Protein AF-A0A7V8A9I6-F1 (afdb_monomer_lite)

Sequence (61 aa):
MKITDVKITGFKSFVDSVTLPIESGLTGIVGPNGCGKSNVLEALRWVMGATSAKALRGGEM

pLDDT: mean 87.06, std 12.37, range [42.06, 96.94]

Radius of gyration: 12.29 Å; chains: 1; bounding box: 30×23×32 Å

Foldseek 3Di:
DDDQKDWDDPQDLRPDIDIDGDDPDDDDQDDDPPNCSVSSVLSVCVVVPNPDCVSNVVPDD

Structure (mmCIF, N/CA/C/O backbone):
data_AF-A0A7V8A9I6-F1
#
_entry.id   AF-A0A7V8A9I6-F1
#
loop_
_atom_site.group_PDB
_atom_site.id
_atom_site.type_symbol
_atom_site.label_atom_id
_atom_site.label_alt_id
_atom_site.label_comp_id
_atom_site.label_asym_id
_atom_site.label_entity_id
_atom_site.label_seq_id
_atom_site.pdbx_PDB_ins_code
_atom_site.Cartn_x
_atom_site.Cartn_y
_atom_site.Cartn_z
_atom_site.occupancy
_atom_site.B_iso_or_equiv
_atom_site.auth_seq_id
_atom_site.auth_comp_id
_atom_site.auth_asym_id
_atom_site.auth_atom_id
_atom_site.pdbx_PDB_model_num
ATOM 1 N N . MET A 1 1 ? -16.241 7.368 5.224 1.00 70.38 1 MET A N 1
ATOM 2 C CA . MET A 1 1 ? -15.674 6.172 4.562 1.00 70.38 1 MET A CA 1
ATOM 3 C C . MET A 1 1 ? -14.418 5.778 5.327 1.00 70.38 1 MET A C 1
ATOM 5 O O . MET A 1 1 ? -13.574 6.642 5.522 1.00 70.38 1 MET A O 1
ATOM 9 N N . LYS A 1 2 ? -14.332 4.546 5.844 1.00 83.31 2 LYS A N 1
ATOM 10 C CA . LYS A 1 2 ? -13.173 4.043 6.603 1.00 83.31 2 LYS A CA 1
ATOM 11 C C . LYS A 1 2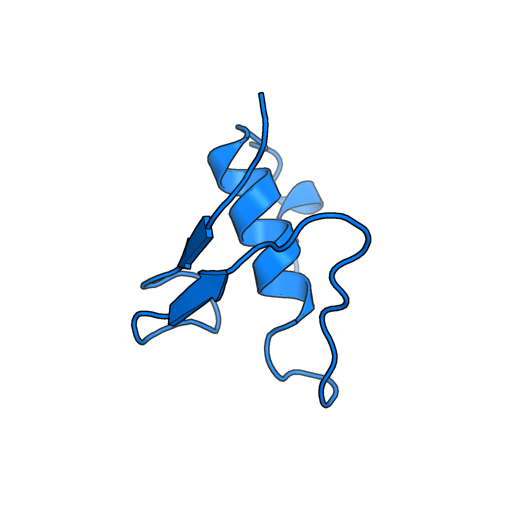 ? -12.601 2.843 5.852 1.00 83.31 2 LYS A C 1
ATOM 13 O O . LYS A 1 2 ? -13.366 1.956 5.490 1.00 83.31 2 LYS A O 1
ATOM 18 N N . ILE A 1 3 ? -11.294 2.841 5.604 1.00 86.25 3 ILE A N 1
ATOM 19 C CA . ILE A 1 3 ? -10.592 1.675 5.057 1.00 86.25 3 ILE A CA 1
ATOM 20 C C . ILE A 1 3 ? -10.353 0.718 6.226 1.00 86.25 3 ILE A C 1
ATOM 22 O O . ILE A 1 3 ? -9.790 1.139 7.235 1.00 86.25 3 ILE A O 1
ATOM 26 N N . THR A 1 4 ? -10.823 -0.523 6.113 1.00 91.62 4 THR A N 1
ATOM 27 C CA . THR A 1 4 ? -10.617 -1.573 7.128 1.00 91.62 4 THR A CA 1
ATOM 28 C C . THR A 1 4 ? -9.579 -2.591 6.690 1.00 91.62 4 THR A C 1
ATOM 30 O O . THR A 1 4 ? -8.852 -3.108 7.525 1.00 91.62 4 THR A O 1
ATOM 33 N N . ASP A 1 5 ? -9.470 -2.837 5.385 1.00 93.19 5 ASP A N 1
ATOM 34 C CA . ASP A 1 5 ? -8.604 -3.867 4.827 1.00 93.19 5 ASP A CA 1
ATOM 35 C C . ASP A 1 5 ? -8.079 -3.428 3.462 1.00 93.1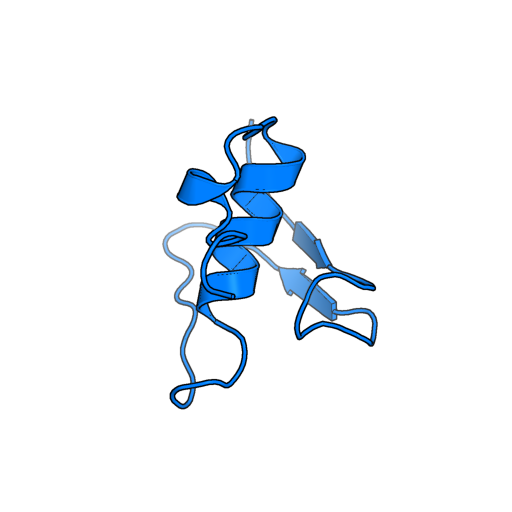9 5 ASP A C 1
ATOM 37 O O . ASP A 1 5 ? -8.803 -2.839 2.654 1.00 93.19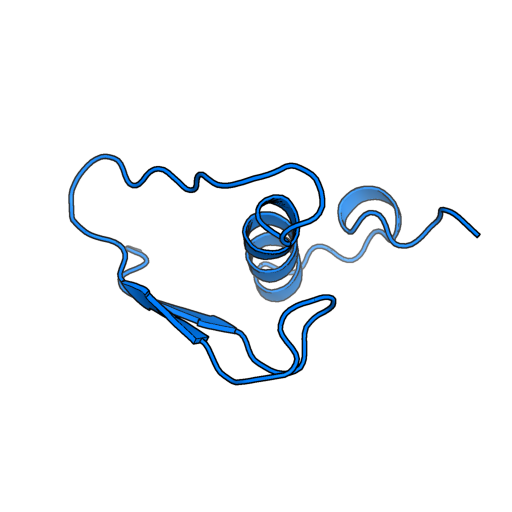 5 ASP A O 1
ATOM 41 N N . VAL A 1 6 ? -6.818 -3.752 3.189 1.00 93.31 6 VAL A N 1
ATOM 42 C CA . VAL A 1 6 ? -6.185 -3.561 1.883 1.00 93.31 6 VAL A CA 1
ATOM 43 C C . VAL A 1 6 ? -5.719 -4.919 1.381 1.00 93.31 6 VAL A C 1
ATOM 45 O O . VAL A 1 6 ? -4.754 -5.482 1.894 1.00 93.31 6 VAL A O 1
ATOM 48 N N . LYS A 1 7 ? -6.401 -5.451 0.366 1.00 96.00 7 LYS A N 1
ATOM 49 C CA . LYS A 1 7 ? -5.983 -6.678 -0.316 1.00 96.00 7 LYS A CA 1
ATOM 50 C C . LYS A 1 7 ? -5.205 -6.328 -1.579 1.00 96.00 7 LYS A C 1
ATOM 52 O O . LYS A 1 7 ? -5.702 -5.589 -2.426 1.00 96.00 7 LYS A O 1
ATOM 57 N N . ILE A 1 8 ? -3.999 -6.870 -1.703 1.00 96.44 8 ILE A N 1
ATOM 58 C CA . ILE A 1 8 ? -3.094 -6.637 -2.830 1.00 96.44 8 ILE A CA 1
ATOM 59 C C . ILE A 1 8 ? -2.724 -7.988 -3.435 1.00 96.44 8 ILE A C 1
ATOM 61 O O . ILE A 1 8 ? -2.407 -8.936 -2.719 1.00 96.44 8 ILE A O 1
ATOM 65 N N . THR A 1 9 ? -2.804 -8.109 -4.757 1.00 96.75 9 THR A N 1
ATOM 66 C CA . THR A 1 9 ? -2.436 -9.329 -5.491 1.00 96.75 9 THR A CA 1
ATOM 67 C C . THR A 1 9 ? -2.014 -8.944 -6.902 1.00 96.75 9 THR A C 1
ATOM 69 O O . THR A 1 9 ? -2.673 -8.111 -7.524 1.00 96.75 9 THR A O 1
ATOM 72 N N . GLY A 1 10 ? -0.921 -9.519 -7.404 1.00 95.06 10 GLY A N 1
ATOM 73 C CA . GLY A 1 10 ? -0.405 -9.243 -8.747 1.00 95.06 10 GLY A CA 1
ATOM 74 C C . GLY A 1 10 ? 0.042 -7.793 -8.982 1.00 95.06 10 GLY A C 1
ATOM 75 O O . GLY A 1 10 ? 0.082 -7.352 -10.129 1.00 95.06 10 GLY A O 1
ATOM 76 N N . PHE A 1 11 ? 0.357 -7.027 -7.930 1.00 94.62 11 PHE A N 1
ATOM 77 C CA . PHE A 1 11 ? 0.730 -5.612 -8.045 1.00 94.62 11 PHE A CA 1
ATOM 78 C C . PHE A 1 11 ? 2.200 -5.390 -7.681 1.00 94.62 11 PHE A C 1
ATOM 80 O O . PHE A 1 11 ? 2.584 -5.441 -6.510 1.00 94.62 11 PHE A O 1
ATOM 87 N N . LYS A 1 12 ? 3.029 -5.082 -8.686 1.00 93.00 12 LYS A N 1
ATOM 88 C CA . LYS A 1 12 ? 4.478 -4.860 -8.534 1.00 93.00 12 LYS A CA 1
ATOM 89 C C . LYS A 1 12 ? 5.149 -6.007 -7.764 1.00 93.00 12 LYS A C 1
ATOM 91 O O . LYS A 1 12 ? 5.167 -7.131 -8.243 1.00 93.00 12 LYS A O 1
ATOM 96 N N . SER A 1 13 ? 5.694 -5.731 -6.578 1.00 94.12 13 SER A N 1
ATOM 97 C CA . SER A 1 13 ? 6.367 -6.729 -5.738 1.00 94.12 13 SER A CA 1
ATOM 98 C C . SER A 1 13 ? 5.416 -7.711 -5.042 1.00 94.12 13 SER A C 1
ATOM 100 O O . SER A 1 13 ? 5.889 -8.672 -4.447 1.00 94.12 13 SER A O 1
ATOM 102 N N . PHE A 1 14 ? 4.100 -7.477 -5.065 1.00 94.94 14 PHE A N 1
ATOM 103 C CA . PHE A 1 14 ? 3.098 -8.358 -4.462 1.00 94.94 14 PHE A CA 1
ATOM 104 C C . PHE A 1 14 ? 2.613 -9.387 -5.485 1.00 94.94 14 PHE A C 1
ATOM 106 O O . PHE A 1 14 ? 1.531 -9.234 -6.051 1.00 94.94 14 PHE A O 1
ATOM 113 N N . VAL A 1 15 ? 3.441 -10.398 -5.760 1.00 95.44 15 VAL A N 1
ATOM 114 C CA . VAL A 1 15 ? 3.084 -11.511 -6.659 1.00 95.44 15 VAL A CA 1
ATOM 115 C C . VAL A 1 15 ? 1.963 -12.339 -6.031 1.00 95.44 15 VAL A C 1
ATOM 117 O O . VAL A 1 15 ? 0.898 -12.493 -6.628 1.00 95.44 15 VAL A O 1
ATOM 120 N N . ASP A 1 16 ? 2.177 -12.776 -4.791 1.00 95.12 16 ASP A N 1
ATOM 121 C CA . ASP A 1 16 ? 1.186 -13.500 -4.003 1.00 95.12 16 ASP A CA 1
ATOM 122 C C . ASP A 1 16 ? 0.167 -12.557 -3.352 1.00 95.12 16 ASP A C 1
ATOM 124 O O . ASP A 1 16 ? 0.407 -11.363 -3.147 1.00 95.12 16 ASP A O 1
ATOM 128 N N . SER A 1 17 ? -0.998 -13.108 -3.009 1.00 95.88 17 SER A N 1
ATOM 129 C CA . SER A 1 17 ? -2.052 -12.359 -2.327 1.00 95.88 17 SER A CA 1
ATOM 130 C C . SER A 1 17 ? -1.647 -12.018 -0.895 1.00 95.88 17 SER A C 1
ATOM 132 O O . SER A 1 17 ? -1.356 -12.906 -0.097 1.00 95.88 17 SER A O 1
ATOM 134 N N . VAL A 1 18 ? -1.758 -10.740 -0.536 1.00 95.25 18 VAL A N 1
ATOM 135 C CA . VAL A 1 18 ? -1.560 -10.236 0.828 1.00 95.25 18 VAL A CA 1
ATOM 136 C C . VAL A 1 18 ? -2.772 -9.408 1.246 1.00 95.25 18 VAL A C 1
ATOM 138 O O . VAL A 1 18 ? -3.251 -8.571 0.481 1.00 95.25 18 VAL A O 1
ATOM 141 N N . THR A 1 19 ? -3.252 -9.624 2.470 1.00 95.44 19 THR A N 1
ATOM 142 C CA . THR A 1 19 ? -4.285 -8.794 3.106 1.00 95.44 19 THR A CA 1
ATOM 143 C C . THR A 1 19 ? -3.654 -8.032 4.262 1.00 95.44 19 THR A C 1
ATOM 145 O O . THR A 1 19 ? -3.077 -8.640 5.162 1.00 95.44 19 THR A O 1
ATOM 148 N N . LEU A 1 20 ? -3.757 -6.706 4.229 1.00 93.12 20 LEU A N 1
ATOM 149 C CA . LEU A 1 20 ? -3.267 -5.806 5.266 1.00 93.12 20 LEU A CA 1
ATOM 150 C C . LEU A 1 20 ? -4.470 -5.249 6.044 1.00 93.12 20 LEU A C 1
ATOM 152 O O . LEU A 1 20 ? -5.203 -4.426 5.484 1.00 93.12 20 LEU A O 1
ATOM 156 N N . PRO A 1 21 ? -4.698 -5.676 7.298 1.00 92.56 21 PRO A N 1
ATOM 157 C CA . PRO A 1 21 ? -5.721 -5.069 8.138 1.00 92.56 21 PRO A CA 1
ATOM 158 C C . PRO A 1 21 ? -5.317 -3.635 8.514 1.00 92.56 21 PRO A C 1
ATOM 160 O O . PRO A 1 21 ? -4.151 -3.354 8.797 1.00 92.56 21 PRO A O 1
ATOM 163 N N . ILE A 1 22 ? -6.287 -2.723 8.509 1.00 92.06 22 ILE A N 1
ATOM 164 C CA . ILE A 1 22 ? -6.147 -1.329 8.940 1.00 92.06 22 ILE A CA 1
ATOM 165 C C . ILE A 1 22 ? -6.957 -1.155 10.224 1.00 92.06 22 ILE A C 1
ATOM 167 O O . ILE A 1 22 ? -8.189 -1.056 10.217 1.00 92.06 22 ILE A O 1
ATOM 171 N N . GLU A 1 23 ? -6.248 -1.107 11.345 1.00 89.81 23 GLU A N 1
ATOM 172 C CA . GLU A 1 23 ? -6.858 -0.920 12.657 1.00 89.81 23 GLU A CA 1
ATOM 173 C C . GLU A 1 23 ? -7.248 0.545 12.903 1.00 89.81 23 GLU A C 1
ATOM 175 O O . GLU A 1 23 ? -6.848 1.474 12.196 1.00 89.81 23 GLU A O 1
ATOM 180 N N . SER A 1 24 ? -8.078 0.783 13.921 1.00 90.44 24 SER A N 1
ATOM 181 C CA . SER A 1 24 ? -8.380 2.147 14.357 1.00 90.44 24 SER A CA 1
ATOM 182 C C . SER A 1 24 ? -7.131 2.851 14.882 1.00 90.44 24 SER A C 1
ATOM 184 O O . SER A 1 24 ? -6.419 2.303 15.716 1.00 90.44 24 SER A O 1
ATOM 186 N N . GLY A 1 25 ? -6.932 4.103 14.473 1.00 90.19 25 GLY A N 1
ATOM 187 C CA . GLY A 1 25 ? -5.793 4.910 14.900 1.00 90.19 25 GLY A CA 1
ATOM 188 C C . GLY A 1 25 ? -4.752 5.028 13.793 1.00 90.19 25 GLY A C 1
ATOM 189 O O . GLY A 1 25 ? -5.096 5.372 12.662 1.00 90.19 25 GLY A O 1
ATOM 190 N N . LEU A 1 26 ? -3.485 4.785 14.132 1.00 91.06 26 LEU A N 1
ATOM 191 C CA . LEU A 1 26 ? -2.343 4.945 13.233 1.00 91.06 26 LEU A CA 1
ATOM 192 C C . LEU A 1 26 ? -1.743 3.579 12.878 1.00 91.06 26 LEU A C 1
ATOM 194 O O . LEU A 1 26 ? -1.211 2.895 13.745 1.00 91.06 26 LEU A O 1
ATOM 198 N N . THR A 1 27 ? -1.778 3.212 11.595 1.00 91.44 27 THR A N 1
ATOM 199 C CA . THR A 1 27 ? -1.109 2.009 11.072 1.00 91.44 27 THR A CA 1
ATOM 200 C C . THR A 1 27 ? 0.199 2.400 10.382 1.00 91.44 27 THR A C 1
ATOM 202 O O . THR A 1 27 ? 0.196 3.211 9.455 1.00 91.44 27 THR A O 1
ATOM 205 N N . GLY A 1 28 ? 1.322 1.832 10.827 1.00 93.56 28 GLY A N 1
ATOM 206 C CA . GLY A 1 28 ? 2.644 2.044 10.229 1.00 93.56 28 GLY A CA 1
ATOM 207 C C . GLY A 1 28 ? 3.072 0.874 9.342 1.00 93.56 28 GLY A C 1
ATOM 208 O O . GLY A 1 28 ? 2.937 -0.279 9.733 1.00 93.56 28 GLY A O 1
ATOM 209 N N . ILE A 1 29 ? 3.634 1.164 8.164 1.00 93.12 29 ILE A N 1
ATOM 210 C CA . ILE A 1 29 ? 4.192 0.153 7.248 1.00 93.12 29 ILE A CA 1
ATOM 211 C C . ILE A 1 29 ? 5.720 0.257 7.276 1.00 93.12 29 ILE A C 1
ATOM 213 O O . ILE A 1 29 ? 6.285 1.268 6.853 1.00 93.12 29 ILE A O 1
ATOM 217 N N . VAL A 1 30 ? 6.396 -0.791 7.753 1.00 95.19 30 VAL A N 1
ATOM 218 C CA . VAL A 1 30 ? 7.855 -0.821 7.967 1.00 95.19 30 VAL A CA 1
ATOM 219 C C . VAL A 1 30 ? 8.506 -2.061 7.346 1.00 95.19 30 VAL A C 1
ATOM 221 O O . VAL A 1 30 ? 7.824 -2.992 6.929 1.00 95.19 30 VAL A O 1
ATOM 224 N N . GLY A 1 31 ? 9.837 -2.055 7.236 1.00 95.00 31 GLY A N 1
ATOM 225 C CA . GLY A 1 31 ? 10.621 -3.134 6.622 1.00 95.00 31 GLY A CA 1
ATOM 226 C C . GLY A 1 31 ? 11.855 -2.642 5.844 1.00 95.00 31 GLY A C 1
ATOM 227 O O . GLY A 1 31 ? 12.024 -1.431 5.657 1.00 95.00 31 GLY A O 1
ATOM 228 N N . PRO A 1 32 ? 12.718 -3.550 5.354 1.00 96.94 32 PRO A N 1
ATOM 229 C CA . PRO A 1 32 ? 13.957 -3.211 4.644 1.00 96.94 32 PRO A CA 1
ATOM 230 C C . PRO A 1 32 ? 13.746 -2.412 3.350 1.00 96.94 32 PRO A C 1
ATOM 232 O O . PRO A 1 32 ? 12.669 -2.422 2.748 1.00 96.94 32 PRO A O 1
ATOM 235 N N . ASN A 1 33 ? 14.769 -1.694 2.885 1.00 95.38 33 ASN A N 1
ATOM 236 C CA . ASN A 1 33 ? 14.702 -1.013 1.587 1.00 95.38 33 ASN A CA 1
ATOM 237 C C . ASN A 1 33 ? 14.515 -2.029 0.451 1.00 95.38 33 ASN A C 1
ATOM 239 O O . ASN A 1 33 ? 15.067 -3.121 0.493 1.00 95.38 33 ASN A O 1
ATOM 243 N N . GLY A 1 34 ? 13.679 -1.686 -0.532 1.00 92.25 34 GLY A N 1
ATOM 244 C CA . GLY A 1 34 ? 13.350 -2.577 -1.649 1.00 92.25 34 GLY A CA 1
ATOM 245 C C . GLY A 1 34 ? 12.284 -3.647 -1.369 1.00 92.25 34 GLY A C 1
ATOM 246 O O . GLY A 1 34 ? 11.792 -4.235 -2.322 1.00 92.25 34 GLY A O 1
ATOM 247 N N . CYS A 1 35 ? 11.828 -3.858 -0.125 1.00 92.62 35 CYS A N 1
ATOM 248 C CA . CYS A 1 35 ? 10.864 -4.933 0.182 1.00 92.62 35 CYS A CA 1
ATOM 249 C C . CYS A 1 35 ? 9.405 -4.674 -0.254 1.00 92.62 35 CYS A C 1
ATOM 251 O O . CYS A 1 35 ? 8.527 -5.477 0.040 1.00 92.62 35 CYS A O 1
ATOM 253 N N . GLY A 1 36 ? 9.117 -3.550 -0.922 1.00 93.06 36 GLY A N 1
ATOM 254 C CA . GLY A 1 36 ? 7.774 -3.256 -1.441 1.00 93.06 36 GLY A CA 1
ATOM 255 C C . GLY A 1 36 ? 6.880 -2.366 -0.569 1.00 93.06 36 GLY A C 1
ATOM 256 O O . GLY A 1 36 ? 5.731 -2.140 -0.934 1.00 93.06 36 GLY A O 1
ATOM 257 N N . LYS A 1 37 ? 7.382 -1.776 0.527 1.00 95.31 37 LYS A N 1
ATOM 258 C CA . LYS A 1 37 ? 6.597 -0.855 1.390 1.00 95.31 37 LYS A CA 1
ATOM 259 C C . LYS A 1 37 ? 5.879 0.251 0.608 1.00 95.31 37 LYS A C 1
ATOM 261 O O . LYS A 1 37 ? 4.685 0.465 0.777 1.00 95.31 37 LYS A O 1
ATOM 266 N N . SER A 1 38 ? 6.605 0.945 -0.273 1.00 94.69 38 SER A N 1
ATOM 267 C CA . SER A 1 38 ? 6.046 2.031 -1.090 1.00 94.69 38 SER A CA 1
ATOM 268 C C . SER A 1 38 ? 5.018 1.535 -2.109 1.00 94.69 38 SER A C 1
ATOM 270 O O . SER A 1 38 ? 4.124 2.294 -2.472 1.00 94.69 38 SER A O 1
ATOM 272 N N . ASN A 1 39 ? 5.086 0.261 -2.512 1.00 94.44 39 ASN A N 1
ATOM 273 C CA . ASN A 1 39 ? 4.123 -0.328 -3.440 1.00 94.44 39 ASN A CA 1
ATOM 274 C C . ASN A 1 39 ? 2.734 -0.469 -2.796 1.00 94.44 39 ASN A C 1
ATOM 276 O O . ASN A 1 39 ? 1.744 -0.427 -3.516 1.00 94.44 39 ASN A O 1
ATOM 280 N N . VAL A 1 40 ? 2.631 -0.554 -1.459 1.00 93.94 40 VAL A N 1
ATOM 281 C CA . VAL A 1 40 ? 1.331 -0.500 -0.759 1.00 93.94 40 VAL A CA 1
ATOM 282 C C . VAL A 1 40 ? 0.650 0.848 -1.000 1.00 93.94 40 VAL A C 1
ATOM 284 O O . VAL A 1 40 ? -0.518 0.905 -1.379 1.00 93.94 40 VAL A O 1
ATOM 287 N N . LEU A 1 41 ? 1.395 1.945 -0.837 1.00 91.31 41 LEU A N 1
ATOM 288 C CA . LEU A 1 41 ? 0.883 3.293 -1.083 1.00 91.31 41 LEU A CA 1
ATOM 289 C C . LEU A 1 41 ? 0.520 3.503 -2.561 1.00 91.31 41 LEU A C 1
ATOM 291 O O . LEU A 1 41 ? -0.470 4.162 -2.870 1.00 91.31 41 LEU A O 1
ATOM 295 N N . GLU A 1 42 ? 1.306 2.950 -3.480 1.00 92.19 42 GLU A N 1
ATOM 296 C CA . GLU A 1 42 ? 1.027 3.028 -4.916 1.00 92.19 42 GLU A CA 1
ATOM 297 C C . GLU A 1 42 ? -0.207 2.214 -5.319 1.00 92.19 42 GLU A C 1
ATOM 299 O O . GLU A 1 42 ? -0.997 2.707 -6.119 1.00 92.19 42 GLU A O 1
ATOM 304 N N . ALA A 1 43 ? -0.425 1.033 -4.731 1.00 92.81 43 ALA A N 1
ATOM 305 C CA . ALA A 1 43 ? -1.640 0.243 -4.941 1.00 92.81 43 ALA A CA 1
ATOM 306 C C . ALA A 1 43 ? -2.890 1.014 -4.485 1.00 92.81 43 ALA A C 1
ATOM 308 O O . ALA A 1 43 ? -3.887 1.072 -5.207 1.00 92.81 43 ALA A O 1
ATOM 309 N N . LEU A 1 44 ? -2.810 1.673 -3.322 1.00 91.00 44 LEU A N 1
ATOM 310 C CA . LEU A 1 44 ? -3.876 2.544 -2.820 1.00 91.00 44 LEU A CA 1
ATOM 311 C C . LEU A 1 44 ? -4.144 3.720 -3.765 1.00 91.00 44 LEU A C 1
ATOM 313 O O . LEU A 1 44 ? -5.290 3.993 -4.108 1.00 91.00 44 LEU A O 1
ATOM 317 N N . ARG A 1 45 ? -3.097 4.403 -4.239 1.00 90.19 45 ARG A N 1
ATOM 318 C CA . ARG A 1 45 ? -3.249 5.498 -5.211 1.00 90.19 45 ARG A CA 1
ATOM 319 C C . ARG A 1 45 ? -3.873 5.017 -6.518 1.00 90.19 45 ARG A C 1
ATOM 321 O O . ARG A 1 45 ? -4.753 5.692 -7.043 1.00 90.19 45 ARG A O 1
ATOM 328 N N . TRP A 1 46 ? -3.437 3.863 -7.018 1.00 90.69 46 TRP A N 1
ATOM 329 C CA . TRP A 1 46 ? -3.953 3.258 -8.243 1.00 90.69 46 TRP A CA 1
ATOM 330 C C . TRP A 1 46 ? -5.458 2.997 -8.156 1.00 90.69 46 TRP A C 1
ATOM 332 O O . TRP A 1 46 ? -6.207 3.480 -9.002 1.00 90.69 46 TRP A O 1
ATOM 342 N N . VAL A 1 47 ? -5.922 2.317 -7.100 1.00 90.62 47 VAL A N 1
ATOM 343 C CA . VAL A 1 47 ? -7.356 2.014 -6.933 1.00 90.62 47 VAL A CA 1
ATOM 344 C C . VAL A 1 47 ? -8.199 3.266 -6.668 1.00 90.62 47 VAL A C 1
ATOM 346 O O . VAL A 1 47 ? -9.369 3.310 -7.033 1.00 90.62 47 VAL A O 1
ATOM 349 N N . MET A 1 48 ? -7.604 4.316 -6.096 1.00 88.75 48 MET A N 1
ATOM 350 C CA . MET A 1 48 ? -8.245 5.626 -5.936 1.00 88.75 48 MET A CA 1
ATOM 351 C C . MET A 1 48 ? -8.265 6.464 -7.230 1.00 88.75 48 MET A C 1
ATOM 353 O O . MET A 1 48 ? -8.708 7.611 -7.199 1.00 88.75 48 MET A O 1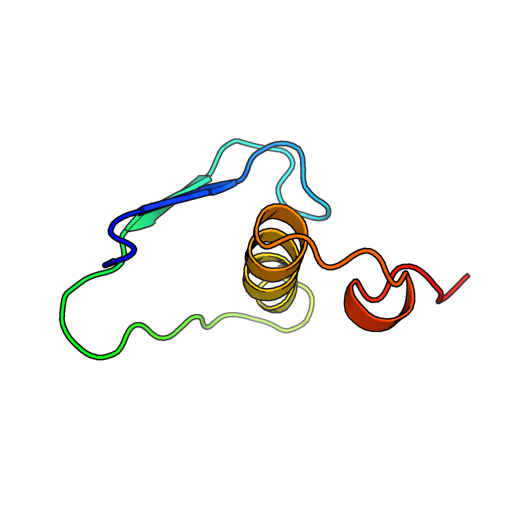
ATOM 357 N N . GLY A 1 49 ? -7.810 5.916 -8.363 1.00 86.94 49 GLY A N 1
ATOM 358 C CA . GLY A 1 49 ? -7.901 6.555 -9.678 1.00 86.94 49 GLY A CA 1
ATOM 359 C C . GLY A 1 49 ? -6.691 7.406 -10.065 1.00 86.94 49 GLY A C 1
ATOM 360 O O . GLY A 1 49 ? -6.800 8.249 -10.954 1.00 86.94 49 GLY A O 1
ATOM 361 N N . ALA A 1 50 ? -5.529 7.221 -9.431 1.00 83.19 50 ALA A N 1
ATOM 362 C CA . ALA A 1 50 ? -4.306 7.873 -9.893 1.00 83.19 50 ALA A CA 1
ATOM 363 C C . ALA A 1 50 ? -3.895 7.319 -11.269 1.00 83.19 50 ALA A C 1
ATOM 365 O O . ALA A 1 50 ? -3.448 6.181 -11.378 1.00 83.19 50 ALA A O 1
ATOM 366 N N . THR A 1 51 ? -4.016 8.142 -12.312 1.00 70.38 51 THR A N 1
ATOM 367 C CA . THR A 1 51 ? -3.739 7.759 -13.710 1.00 70.38 51 THR A CA 1
ATOM 368 C C . THR A 1 51 ? -2.367 8.193 -14.220 1.00 70.38 51 THR A C 1
ATOM 370 O O . THR A 1 51 ? -1.938 7.749 -15.282 1.00 70.38 51 THR A O 1
ATOM 373 N N . SER A 1 52 ? -1.646 9.059 -13.497 1.00 72.94 52 SER A N 1
ATOM 374 C CA . SER A 1 52 ? -0.340 9.530 -13.966 1.00 72.94 52 SER A CA 1
ATOM 375 C C . SER A 1 52 ? 0.759 8.504 -13.674 1.00 72.94 52 SER A C 1
ATOM 377 O O . SER A 1 52 ? 0.953 8.076 -12.533 1.00 72.94 52 SER A O 1
ATOM 379 N N . ALA A 1 53 ? 1.537 8.150 -14.702 1.00 66.50 53 ALA A N 1
ATOM 380 C CA . ALA A 1 53 ? 2.680 7.243 -14.571 1.00 66.50 53 ALA A CA 1
ATOM 381 C C . ALA A 1 53 ? 3.695 7.747 -13.528 1.00 66.50 53 ALA A C 1
ATOM 383 O O . ALA A 1 53 ? 4.249 6.961 -12.765 1.00 66.50 53 ALA A O 1
ATOM 384 N N . LYS A 1 54 ? 3.869 9.071 -13.403 1.00 70.38 54 LYS A N 1
ATOM 385 C CA . LYS A 1 54 ? 4.711 9.693 -12.368 1.00 70.38 54 LYS A CA 1
ATOM 386 C C . LYS A 1 54 ? 4.181 9.441 -10.950 1.00 70.38 54 LYS A C 1
ATOM 388 O O . LYS A 1 54 ? 4.969 9.158 -10.051 1.00 70.38 54 LYS A O 1
ATOM 393 N N . ALA A 1 55 ? 2.863 9.506 -10.738 1.00 66.88 55 ALA A N 1
ATOM 394 C CA . ALA A 1 55 ? 2.242 9.257 -9.431 1.00 66.88 55 ALA A CA 1
ATOM 395 C C . ALA A 1 55 ? 2.359 7.791 -8.983 1.00 66.88 55 ALA A C 1
ATOM 397 O O . ALA A 1 55 ? 2.385 7.516 -7.780 1.00 66.88 55 ALA A O 1
ATOM 398 N N . LEU A 1 56 ? 2.469 6.880 -9.951 1.00 71.38 56 LEU A N 1
ATOM 399 C CA . LEU A 1 56 ? 2.648 5.440 -9.760 1.00 71.38 56 LEU A CA 1
ATOM 400 C C . LEU A 1 56 ? 4.112 5.003 -9.853 1.00 71.38 56 LEU A C 1
ATOM 402 O O . LEU A 1 56 ? 4.383 3.803 -9.842 1.00 71.38 56 LEU A O 1
ATOM 406 N N . ARG A 1 57 ? 5.050 5.952 -9.991 1.00 70.25 57 ARG A N 1
ATOM 407 C CA . ARG A 1 57 ? 6.481 5.681 -10.213 1.00 70.25 57 ARG A CA 1
ATOM 408 C C . ARG A 1 57 ? 6.721 4.680 -11.358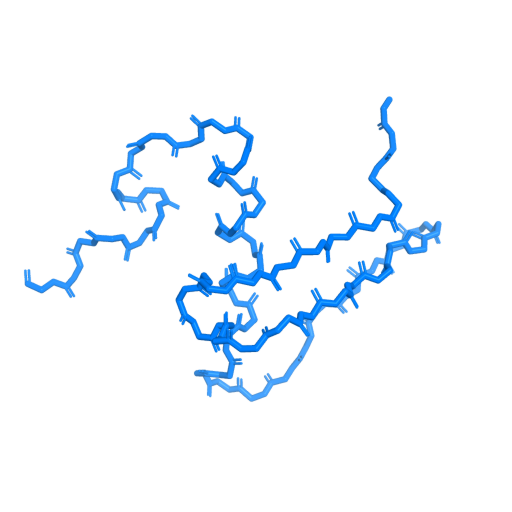 1.00 70.25 57 ARG A C 1
ATOM 410 O O . ARG A 1 57 ? 7.608 3.842 -11.286 1.00 70.25 57 ARG A O 1
ATOM 417 N N . GLY A 1 58 ? 5.890 4.739 -12.397 1.00 64.88 58 GLY A N 1
ATOM 418 C CA . GLY A 1 58 ? 5.913 3.875 -13.581 1.00 64.88 58 GLY A CA 1
ATOM 419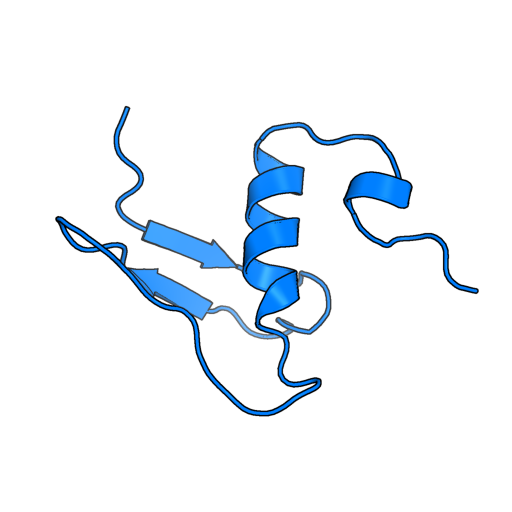 C C . GLY A 1 58 ? 6.700 4.470 -14.748 1.00 64.88 58 GLY A C 1
ATOM 420 O O . GLY A 1 58 ? 6.262 4.347 -15.883 1.00 64.88 58 GLY A O 1
ATOM 421 N N . GLY A 1 59 ? 7.799 5.176 -14.473 1.00 57.41 59 GLY A N 1
ATOM 422 C CA . GLY A 1 59 ? 8.530 5.946 -15.485 1.00 57.41 59 GLY A CA 1
ATOM 423 C C . GLY A 1 59 ? 10.041 6.025 -15.281 1.00 57.41 59 GLY A C 1
ATOM 424 O O . GLY A 1 59 ? 10.646 6.973 -15.761 1.00 57.41 59 GLY A O 1
ATOM 425 N N . GLU A 1 60 ? 10.648 5.075 -14.571 1.00 47.62 60 GLU A N 1
ATOM 426 C CA . GLU A 1 60 ? 12.104 4.881 -14.618 1.00 47.62 60 GLU A CA 1
ATOM 427 C C . GLU A 1 60 ? 12.397 3.576 -15.363 1.00 47.62 60 GLU A C 1
ATOM 429 O O . GLU A 1 60 ? 12.538 2.507 -14.767 1.00 47.62 60 GLU A O 1
ATOM 434 N N . MET A 1 61 ? 12.401 3.695 -16.690 1.00 42.06 61 MET A N 1
ATOM 435 C CA . MET A 1 61 ? 13.150 2.872 -17.635 1.00 42.06 61 MET A CA 1
ATOM 436 C C . MET A 1 61 ? 13.530 3.759 -18.817 1.00 42.06 61 MET A C 1
ATOM 438 O O . MET A 1 61 ? 12.648 4.536 -19.251 1.00 42.06 61 MET A O 1
#

Secondary structure (DSSP, 8-state):
----EEEE-SBTTB-S-EEEE--SS------STTSSHHHHHHHHHHHTT---TTTTT----